Protein AF-A0A7J7HXK5-F1 (afdb_monomer)

Nearest PDB structures (foldseek):
  7eot-assembly1_D  TM=5.877E-01  e=2.322E+00  Homo sapiens
  8jj2-assembly1_D  TM=6.488E-01  e=3.991E+00  Homo sapiens
  2m4i-assembly1_A  TM=3.511E-01  e=3.257E+00  Bacillus subtilis subsp. subtilis str. 168

Secondary structure (DSSP, 8-state):
---------EEEEEE-SSHHHHHHHHHHIIIIIIHH----EEEEEE-PPPPPEEEEEPTTS-EEEEE----

Mean predicted aligned error: 13.75 Å

pLDDT: mean 72.07, std 14.84, range [40.38, 91.81]

Radius of gyration: 21.78 Å; Cα contacts (8 Å, |Δi|>4): 73; chains: 1; bounding box: 65×34×43 Å

Foldseek 3Di:
DDPPPPDAAEAEQEAEPDPVRVVVVVCCCVCPCVVPVGNHHYHYHYDDDDQDFDFDQDPVRDTDTDRPDPD

Solvent-accessible surface area (backbone atoms only — not comparable to full-atom values): 4690 Å² total; per-residue (Å²): 132,84,80,74,75,77,69,77,52,72,46,80,47,81,33,51,93,47,68,69,39,52,50,52,48,54,49,46,47,54,62,52,52,66,68,58,76,55,89,56,47,79,44,79,44,74,61,73,80,79,77,73,68,49,72,49,69,48,101,83,74,50,80,45,76,44,77,75,74,82,129

Structure (mmCIF, N/CA/C/O backbone):
data_AF-A0A7J7HXK5-F1
#
_entry.id   AF-A0A7J7HXK5-F1
#
loop_
_atom_site.group_PDB
_atom_site.id
_atom_site.type_symbol
_atom_site.label_atom_id
_atom_site.label_alt_id
_atom_site.label_comp_id
_atom_site.label_asym_id
_atom_site.label_entity_id
_atom_site.label_seq_id
_atom_site.pdbx_PDB_ins_code
_atom_site.Cartn_x
_atom_site.Cartn_y
_atom_site.Cartn_z
_atom_site.occupancy
_atom_site.B_iso_or_equiv
_atom_site.auth_seq_id
_atom_site.auth_comp_id
_atom_site.auth_asym_id
_atom_site.auth_at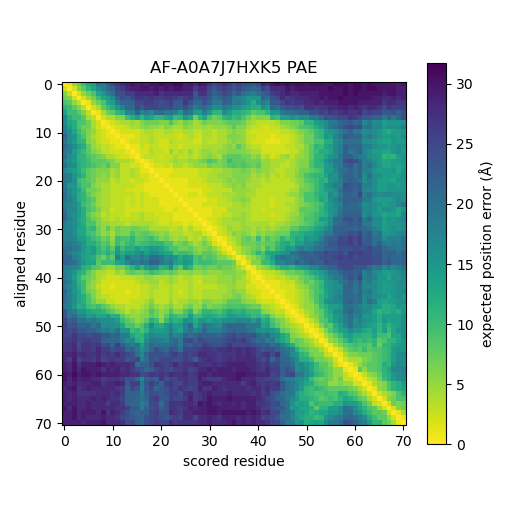om_id
_atom_site.pdbx_PDB_model_num
ATOM 1 N N . MET A 1 1 ? -37.083 0.436 9.973 1.00 40.38 1 MET A N 1
ATOM 2 C CA . MET A 1 1 ? -35.803 1.105 9.661 1.00 40.38 1 MET A CA 1
ATOM 3 C C . MET A 1 1 ? -34.753 0.014 9.566 1.00 40.38 1 MET A C 1
ATOM 5 O O . MET A 1 1 ? -34.436 -0.579 10.586 1.00 40.38 1 MET A O 1
ATOM 9 N N . ALA A 1 2 ? -34.354 -0.365 8.350 1.00 41.09 2 ALA A N 1
ATOM 10 C CA . ALA A 1 2 ? -33.397 -1.447 8.145 1.00 41.09 2 ALA A CA 1
ATOM 11 C C . ALA A 1 2 ? -32.043 -1.023 8.724 1.00 41.09 2 ALA A C 1
ATOM 13 O O . ALA A 1 2 ? -31.467 -0.033 8.276 1.00 41.09 2 ALA A O 1
ATOM 14 N N . GLY A 1 3 ? -31.572 -1.740 9.745 1.00 49.19 3 GLY A N 1
ATOM 15 C CA . GLY A 1 3 ? -30.197 -1.627 10.204 1.00 49.19 3 GLY A CA 1
ATOM 16 C C . GLY A 1 3 ? -29.299 -2.067 9.059 1.00 49.19 3 GLY A C 1
ATOM 17 O O . GLY A 1 3 ? -29.218 -3.253 8.756 1.00 49.19 3 GLY A O 1
ATOM 18 N N . CYS A 1 4 ? -28.690 -1.103 8.374 1.00 49.12 4 CYS A N 1
ATOM 19 C CA . CYS A 1 4 ? -27.593 -1.379 7.466 1.00 49.12 4 CYS A CA 1
ATOM 20 C C . CYS A 1 4 ? -26.418 -1.764 8.363 1.00 49.12 4 CYS A C 1
ATOM 22 O O . CYS A 1 4 ? -25.717 -0.899 8.885 1.00 49.12 4 CYS A O 1
ATOM 24 N N . GLU A 1 5 ? -26.299 -3.057 8.652 1.00 55.69 5 GLU A N 1
ATOM 25 C CA . GLU A 1 5 ? -25.136 -3.616 9.320 1.00 55.69 5 GLU A CA 1
ATOM 26 C C . GLU A 1 5 ? -23.926 -3.187 8.489 1.00 55.69 5 GLU A C 1
ATOM 28 O O . GLU A 1 5 ? -23.816 -3.528 7.308 1.00 55.69 5 GLU A O 1
ATOM 33 N N . ALA A 1 6 ? -23.106 -2.299 9.056 1.00 60.56 6 ALA A N 1
ATOM 34 C CA . ALA A 1 6 ? -21.987 -1.692 8.360 1.00 60.56 6 ALA A CA 1
ATOM 35 C C . ALA A 1 6 ? -21.002 -2.805 8.005 1.00 60.56 6 ALA A C 1
ATOM 37 O O . ALA A 1 6 ? -20.192 -3.222 8.829 1.00 60.56 6 ALA A O 1
ATOM 38 N N . LYS A 1 7 ? -21.134 -3.328 6.783 1.00 64.06 7 LYS A N 1
ATOM 39 C CA . LYS A 1 7 ? -20.240 -4.321 6.199 1.00 64.06 7 LYS A CA 1
ATOM 40 C C . LYS A 1 7 ? -18.811 -3.857 6.454 1.00 64.06 7 LYS A C 1
ATOM 42 O O . LYS A 1 7 ? -18.478 -2.737 6.068 1.00 64.06 7 LYS A O 1
ATOM 47 N N . GLU A 1 8 ? -18.014 -4.691 7.126 1.00 69.31 8 GLU A N 1
ATOM 48 C CA . GLU A 1 8 ? -16.621 -4.384 7.467 1.00 69.31 8 GLU A CA 1
ATOM 49 C C . GLU A 1 8 ? -15.923 -3.726 6.276 1.00 69.31 8 GLU A C 1
ATOM 51 O O . GLU A 1 8 ? -15.847 -4.298 5.179 1.00 69.31 8 GLU A O 1
ATOM 56 N N . ARG A 1 9 ? -15.459 -2.491 6.469 1.00 76.56 9 ARG A N 1
ATOM 57 C CA . ARG A 1 9 ? -14.832 -1.737 5.396 1.00 76.56 9 ARG A CA 1
ATOM 58 C C . ARG A 1 9 ? -13.412 -2.257 5.223 1.00 76.56 9 ARG A C 1
ATOM 60 O O . ARG A 1 9 ? -12.607 -2.261 6.153 1.00 76.56 9 ARG A O 1
ATOM 67 N N . ARG A 1 10 ? -13.105 -2.709 4.010 1.00 83.38 10 ARG A N 1
ATOM 68 C CA . ARG A 1 10 ? -11.759 -3.138 3.621 1.00 83.38 10 ARG A CA 1
ATOM 69 C C . ARG A 1 10 ? -11.167 -2.092 2.694 1.00 83.38 10 ARG A C 1
ATOM 71 O O . ARG A 1 10 ? -11.813 -1.709 1.720 1.00 83.38 10 ARG A O 1
ATOM 78 N N . ILE A 1 11 ? -9.964 -1.633 3.008 1.00 85.38 11 ILE A N 1
ATOM 79 C CA . ILE A 1 11 ? -9.266 -0.580 2.272 1.00 85.38 11 ILE A CA 1
ATOM 80 C C . ILE A 1 11 ? -7.996 -1.197 1.701 1.00 85.38 11 ILE A C 1
ATOM 82 O O . ILE A 1 11 ? -7.161 -1.692 2.452 1.00 85.38 11 ILE A O 1
ATOM 86 N N . LEU A 1 12 ? -7.864 -1.190 0.378 1.00 86.56 12 LEU A N 1
ATOM 87 C CA . LEU A 1 12 ? -6.662 -1.651 -0.311 1.00 86.56 12 LEU A CA 1
ATOM 88 C C . LEU A 1 12 ? -5.806 -0.436 -0.674 1.00 86.56 12 LEU A C 1
ATOM 90 O O . LEU A 1 12 ? -6.300 0.478 -1.330 1.00 86.56 12 LEU A O 1
ATOM 94 N N . VAL A 1 13 ? -4.536 -0.442 -0.277 1.00 88.62 13 VAL A N 1
ATOM 95 C CA . VAL A 1 13 ? -3.571 0.610 -0.619 1.00 88.62 13 VAL A CA 1
ATOM 96 C C . VAL A 1 13 ? -2.409 -0.031 -1.361 1.00 88.62 13 VAL A C 1
ATOM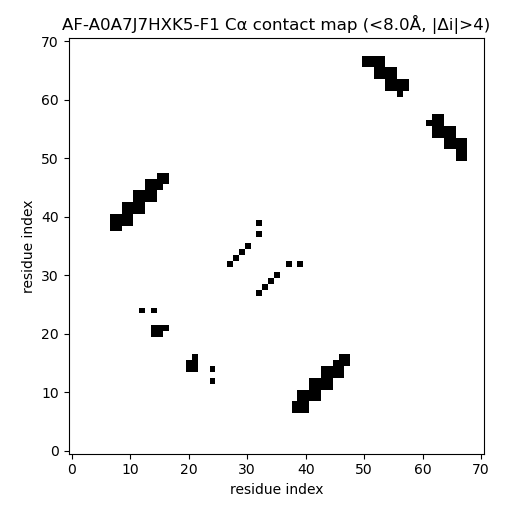 98 O O . VAL A 1 13 ? -1.734 -0.905 -0.820 1.00 88.62 13 VAL A O 1
ATOM 101 N N . ALA A 1 14 ? -2.203 0.373 -2.612 1.00 89.88 14 ALA A N 1
ATOM 102 C CA . ALA A 1 14 ? -1.041 -0.029 -3.388 1.00 89.88 14 ALA A CA 1
ATOM 103 C C . ALA A 1 14 ? 0.094 0.970 -3.147 1.00 89.88 14 ALA A C 1
ATOM 105 O O . ALA A 1 14 ? -0.121 2.171 -3.285 1.00 89.88 14 ALA A O 1
ATOM 106 N N . VAL A 1 15 ? 1.269 0.471 -2.776 1.00 90.00 15 VAL A N 1
ATOM 107 C CA . VAL A 1 15 ? 2.471 1.267 -2.511 1.00 90.00 15 VAL A CA 1
ATOM 108 C C . VAL A 1 15 ? 3.662 0.698 -3.273 1.00 90.00 15 VAL A C 1
ATOM 110 O O . VAL A 1 15 ? 3.750 -0.509 -3.492 1.00 90.00 15 VAL A O 1
ATOM 113 N N . ASP A 1 16 ? 4.587 1.557 -3.660 1.00 88.94 16 ASP A N 1
ATOM 114 C CA . ASP A 1 16 ? 5.900 1.205 -4.200 1.00 88.94 16 ASP A CA 1
ATOM 115 C C . ASP A 1 16 ? 6.999 1.755 -3.270 1.00 88.94 16 ASP A C 1
ATOM 117 O O . ASP A 1 16 ? 6.715 2.227 -2.167 1.00 88.94 16 ASP A O 1
ATOM 121 N N . GLU A 1 17 ? 8.263 1.642 -3.676 1.00 85.00 17 GLU A N 1
ATOM 122 C CA . GLU A 1 17 ? 9.415 2.117 -2.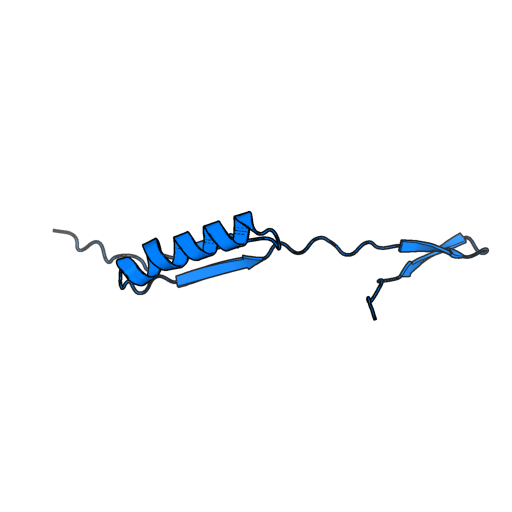891 1.00 85.00 17 GLU A CA 1
ATOM 123 C C . GLU A 1 17 ? 9.633 3.640 -3.006 1.00 85.00 17 GLU A C 1
ATOM 125 O O . GLU A 1 17 ? 10.607 4.169 -2.473 1.00 85.00 17 GLU A O 1
ATOM 130 N N . GLY A 1 18 ? 8.740 4.361 -3.693 1.00 87.25 18 GLY A N 1
ATOM 131 C CA . GLY A 1 18 ? 8.836 5.804 -3.873 1.00 87.25 18 GLY A CA 1
ATOM 132 C C . GLY A 1 18 ? 8.464 6.591 -2.615 1.00 87.25 18 GLY A C 1
ATOM 133 O O . GLY A 1 18 ? 7.538 6.240 -1.878 1.00 87.25 18 GLY A O 1
ATOM 134 N N . GLU A 1 19 ? 9.141 7.721 -2.401 1.00 88.81 19 GLU A N 1
ATOM 135 C CA . GLU A 1 19 ? 8.863 8.625 -1.274 1.00 88.81 19 GLU A CA 1
ATOM 136 C C . GLU A 1 19 ? 7.424 9.161 -1.300 1.00 88.81 19 GLU A C 1
ATOM 138 O O . GLU A 1 19 ? 6.749 9.199 -0.270 1.00 88.81 19 GLU A O 1
ATOM 143 N N . GLU A 1 20 ? 6.915 9.478 -2.491 1.00 90.12 20 GLU A N 1
ATOM 144 C CA . GLU A 1 20 ? 5.538 9.949 -2.699 1.00 90.12 20 GLU A CA 1
ATOM 145 C C . GLU A 1 20 ? 4.498 8.920 -2.231 1.00 90.12 20 GLU A C 1
ATOM 147 O O . GLU A 1 20 ? 3.484 9.249 -1.609 1.00 90.12 20 GLU A O 1
ATOM 152 N N . SER A 1 21 ? 4.787 7.644 -2.479 1.00 88.50 21 SER A N 1
ATOM 153 C CA . SER A 1 21 ? 3.962 6.504 -2.078 1.00 88.50 21 SER A CA 1
ATOM 154 C C . SER A 1 21 ? 3.910 6.365 -0.560 1.00 88.50 21 SER A C 1
ATOM 156 O O . SER A 1 21 ? 2.843 6.182 0.032 1.00 88.50 21 SER A O 1
ATOM 158 N N . MET A 1 22 ? 5.063 6.532 0.093 1.00 90.00 22 MET A N 1
ATOM 159 C CA . MET A 1 22 ? 5.187 6.483 1.548 1.00 90.00 22 MET A CA 1
ATOM 160 C C . MET A 1 22 ? 4.474 7.660 2.227 1.00 90.00 22 MET A C 1
ATOM 162 O O . MET A 1 22 ? 3.827 7.492 3.270 1.00 90.00 22 MET A O 1
ATOM 166 N N . TYR A 1 23 ? 4.545 8.848 1.624 1.00 91.81 23 TYR A 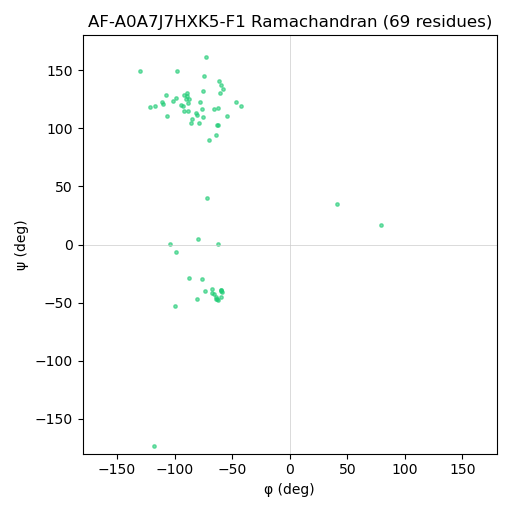N 1
ATOM 167 C CA . TYR A 1 23 ? 3.809 10.018 2.091 1.00 91.81 23 TYR A CA 1
ATOM 168 C C . TYR A 1 23 ? 2.292 9.805 1.975 1.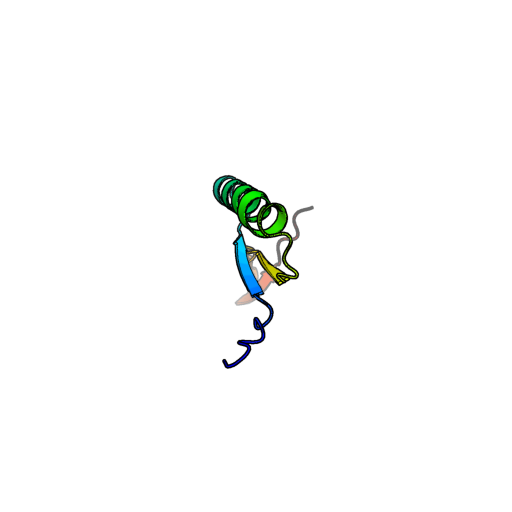00 91.81 23 TYR A C 1
ATOM 170 O O . TYR A 1 23 ? 1.559 10.011 2.949 1.00 91.81 23 TYR A O 1
ATOM 178 N N . GLY A 1 24 ? 1.820 9.300 0.830 1.00 88.81 24 GLY A N 1
ATOM 179 C CA . GLY A 1 24 ? 0.414 8.951 0.616 1.00 88.81 24 GLY A CA 1
ATOM 180 C C . GLY A 1 24 ? -0.100 7.911 1.617 1.00 88.81 24 GLY A C 1
ATOM 181 O O . GLY A 1 24 ? -1.192 8.068 2.172 1.00 88.81 24 GLY A O 1
ATOM 182 N N . LEU A 1 25 ? 0.710 6.893 1.925 1.00 89.81 25 LEU A N 1
ATOM 183 C CA . LEU A 1 25 ? 0.396 5.896 2.949 1.00 89.81 25 LEU A CA 1
ATOM 184 C C . LEU A 1 25 ? 0.284 6.530 4.339 1.00 89.81 25 LEU A C 1
ATOM 186 O O . LEU A 1 25 ? -0.686 6.279 5.054 1.00 89.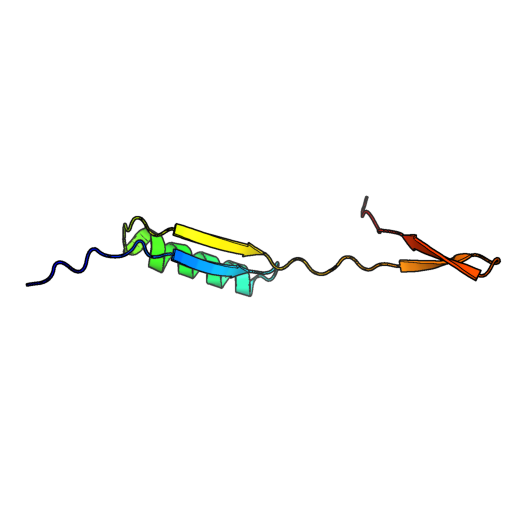81 25 LEU A O 1
ATOM 190 N N . SER A 1 26 ? 1.243 7.378 4.710 1.00 89.25 26 SER A N 1
ATOM 191 C CA . SER A 1 26 ? 1.252 8.066 6.006 1.00 89.25 26 SER A CA 1
ATOM 192 C C . SER A 1 26 ? 0.002 8.932 6.186 1.00 89.25 26 SER A C 1
ATOM 194 O O . SER A 1 26 ? -0.621 8.931 7.251 1.00 89.25 26 SER A O 1
ATOM 196 N N . TRP A 1 27 ? -0.426 9.615 5.121 1.00 8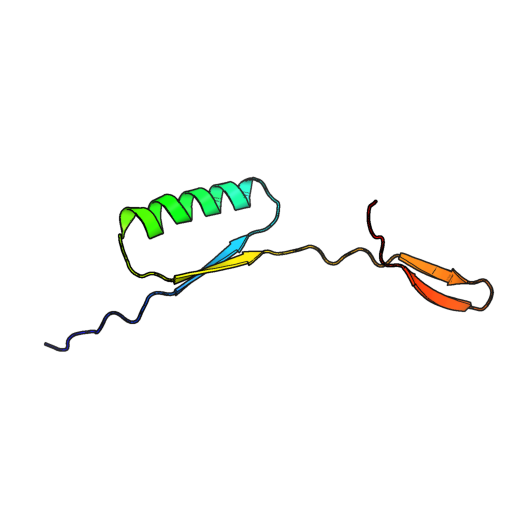8.88 27 TRP A N 1
ATOM 197 C CA . TRP A 1 27 ? -1.681 10.359 5.114 1.00 88.88 27 TRP A CA 1
ATOM 198 C C . TRP A 1 27 ? -2.895 9.433 5.273 1.00 88.88 27 TRP A C 1
ATOM 200 O O . TRP A 1 27 ? -3.773 9.721 6.090 1.00 88.88 27 TRP A O 1
ATOM 210 N N . CYS A 1 28 ? -2.933 8.306 4.554 1.00 86.69 28 CYS A N 1
ATOM 211 C CA . CYS A 1 28 ? -4.023 7.332 4.647 1.00 86.69 28 CYS A CA 1
ATOM 212 C C . CYS A 1 28 ? -4.172 6.766 6.065 1.00 86.69 28 CYS A C 1
ATOM 214 O O . CYS A 1 28 ? -5.284 6.702 6.585 1.00 86.69 28 CYS A O 1
ATOM 216 N N . LEU A 1 29 ? -3.069 6.394 6.718 1.00 85.75 29 LEU A N 1
ATOM 217 C CA . LEU A 1 29 ? -3.095 5.851 8.078 1.00 85.75 29 LEU A CA 1
ATOM 218 C C . LEU A 1 29 ? -3.648 6.874 9.079 1.00 85.75 29 LEU A C 1
ATOM 220 O O . LEU A 1 29 ? -4.559 6.560 9.849 1.00 85.75 29 LEU A O 1
ATOM 224 N N . ASN A 1 30 ? -3.152 8.112 9.024 1.00 85.62 30 ASN A N 1
ATOM 225 C CA . ASN A 1 30 ? -3.557 9.170 9.948 1.00 85.62 30 ASN A CA 1
ATOM 226 C C . ASN A 1 30 ? -5.019 9.596 9.756 1.00 85.62 30 ASN A C 1
ATOM 228 O O . ASN A 1 30 ? -5.743 9.792 10.730 1.00 85.62 30 ASN A O 1
ATOM 232 N N . ASN A 1 31 ? -5.479 9.727 8.511 1.00 81.75 31 ASN A N 1
ATOM 233 C CA . ASN A 1 31 ? -6.817 10.253 8.236 1.00 81.75 31 ASN A CA 1
ATOM 234 C C . ASN A 1 31 ? -7.901 9.175 8.245 1.00 81.75 31 ASN A C 1
ATOM 236 O O . ASN A 1 31 ? -9.051 9.477 8.551 1.00 81.75 31 ASN A O 1
ATOM 240 N N . ILE A 1 32 ? -7.566 7.929 7.907 1.00 76.75 32 ILE A N 1
ATOM 241 C CA . ILE A 1 32 ? -8.573 6.880 7.744 1.00 76.75 32 ILE A CA 1
ATOM 242 C C . ILE A 1 32 ? -8.643 5.994 8.989 1.00 76.75 32 ILE A C 1
ATOM 244 O O . ILE A 1 32 ? -9.720 5.853 9.560 1.00 76.75 32 ILE A O 1
ATOM 248 N N . LEU A 1 33 ? -7.516 5.448 9.457 1.00 72.38 33 LEU A N 1
ATOM 249 C CA . LEU A 1 33 ? -7.519 4.508 10.587 1.00 72.38 33 LEU A CA 1
ATOM 250 C C . LEU A 1 33 ? -7.600 5.215 11.940 1.00 72.38 33 LEU A C 1
ATOM 252 O O . LEU A 1 33 ? -8.404 4.838 12.789 1.00 72.38 33 LEU A O 1
ATOM 256 N N . VAL A 1 34 ? -6.785 6.253 12.144 1.00 69.69 34 VAL A N 1
ATOM 257 C CA . VAL A 1 34 ? -6.726 6.946 13.441 1.00 69.69 34 VAL A CA 1
ATOM 258 C C . VAL A 1 34 ? -7.972 7.807 13.661 1.00 69.69 34 VAL A C 1
ATOM 260 O O . VAL A 1 34 ? -8.523 7.822 14.760 1.00 69.69 34 VAL A O 1
ATOM 263 N N . SER A 1 35 ? -8.463 8.485 12.619 1.00 63.31 35 SER A N 1
ATOM 264 C CA . SER A 1 35 ? -9.613 9.386 12.759 1.00 63.31 35 SER A CA 1
ATOM 265 C C . SER A 1 35 ? -10.958 8.670 12.859 1.00 63.31 35 SER A C 1
ATOM 267 O O . SER A 1 35 ? -11.871 9.234 13.461 1.00 63.31 35 SER A O 1
ATOM 269 N N . GLN A 1 36 ? -11.128 7.486 12.258 1.00 64.50 36 GLN A N 1
ATOM 270 C CA . GLN A 1 36 ? -12.443 6.830 12.217 1.00 64.50 36 GLN A CA 1
ATOM 271 C C . GLN A 1 36 ? -12.633 5.749 13.286 1.00 64.50 36 GLN A C 1
ATOM 273 O O . GLN A 1 36 ? -13.759 5.278 13.431 1.00 64.50 36 GLN A O 1
ATOM 278 N N . ASN A 1 37 ? -11.585 5.401 14.056 1.00 59.84 37 ASN A N 1
ATOM 279 C CA . ASN A 1 37 ? -11.604 4.409 15.151 1.00 59.84 37 ASN A CA 1
ATOM 280 C C . ASN A 1 37 ? -12.438 3.158 14.800 1.00 59.84 37 ASN A C 1
ATOM 282 O O . ASN A 1 37 ? -13.173 2.591 15.611 1.00 59.84 37 ASN A O 1
ATOM 286 N N . SER A 1 38 ? -12.390 2.797 13.521 1.00 62.41 38 SER A N 1
ATOM 287 C CA . SER A 1 38 ? -13.231 1.800 12.891 1.00 62.41 38 SER A CA 1
ATOM 288 C C . SER A 1 38 ? -12.452 0.495 12.823 1.00 62.41 38 SER A C 1
ATOM 290 O O . SER A 1 38 ? -11.226 0.483 12.709 1.00 62.41 38 SER A O 1
ATOM 292 N N . LYS A 1 39 ? -13.159 -0.637 12.880 1.00 70.62 39 LYS A N 1
ATOM 293 C CA . LYS A 1 39 ? -12.586 -1.978 12.653 1.00 70.62 39 LYS A CA 1
ATOM 294 C C . LYS A 1 39 ? -12.251 -2.199 11.168 1.00 70.62 39 LYS A C 1
ATOM 296 O O . LYS A 1 39 ? -12.530 -3.258 10.610 1.00 70.62 39 LYS A O 1
ATOM 301 N N . ASP A 1 40 ? -11.718 -1.177 10.509 1.00 76.75 40 ASP A N 1
ATOM 302 C CA . ASP A 1 40 ? -11.429 -1.203 9.087 1.00 76.75 40 ASP A CA 1
ATOM 303 C C . ASP A 1 40 ? -10.174 -2.043 8.857 1.00 76.75 40 ASP A C 1
ATOM 305 O O . ASP A 1 40 ? -9.157 -1.906 9.539 1.00 76.75 40 ASP A O 1
ATOM 309 N N . THR A 1 41 ? -10.250 -2.951 7.890 1.00 79.88 41 THR A N 1
ATOM 310 C CA . THR A 1 41 ? -9.113 -3.802 7.534 1.00 79.88 41 THR A CA 1
ATOM 311 C C . THR A 1 41 ? -8.325 -3.128 6.421 1.00 79.88 41 THR A C 1
ATOM 313 O O . THR A 1 41 ? -8.833 -2.988 5.305 1.00 79.88 41 THR A O 1
ATOM 316 N N . LEU A 1 42 ? -7.085 -2.731 6.711 1.00 85.38 42 LEU A N 1
ATOM 317 C CA . LEU A 1 42 ? -6.156 -2.226 5.705 1.00 85.38 42 LEU A CA 1
ATOM 318 C C . LEU A 1 42 ? -5.386 -3.389 5.073 1.00 85.38 42 LEU A C 1
ATOM 320 O O . LEU A 1 42 ? -4.733 -4.167 5.765 1.00 85.38 42 LEU A O 1
ATOM 324 N N . ILE A 1 43 ? -5.443 -3.486 3.751 1.00 87.75 43 ILE A N 1
ATOM 325 C CA . ILE A 1 43 ? -4.666 -4.432 2.956 1.00 87.75 43 ILE A CA 1
ATOM 326 C C . ILE A 1 43 ? -3.633 -3.614 2.185 1.00 87.75 43 ILE A C 1
ATOM 328 O O . ILE A 1 43 ? -3.994 -2.726 1.414 1.00 87.75 43 ILE A O 1
ATOM 332 N N . LEU A 1 44 ? -2.351 -3.901 2.397 1.00 89.75 44 LEU A N 1
ATOM 333 C CA . LEU A 1 44 ? -1.255 -3.211 1.725 1.00 89.75 44 LEU A CA 1
ATOM 334 C C . LEU A 1 44 ? -0.721 -4.083 0.586 1.00 89.75 44 LEU A C 1
ATOM 336 O O . LEU A 1 44 ? -0.310 -5.222 0.813 1.00 89.75 44 LEU A O 1
ATOM 340 N N . LEU A 1 45 ? -0.721 -3.550 -0.633 1.00 90.44 45 LEU A N 1
ATOM 341 C CA . LEU A 1 45 ? -0.1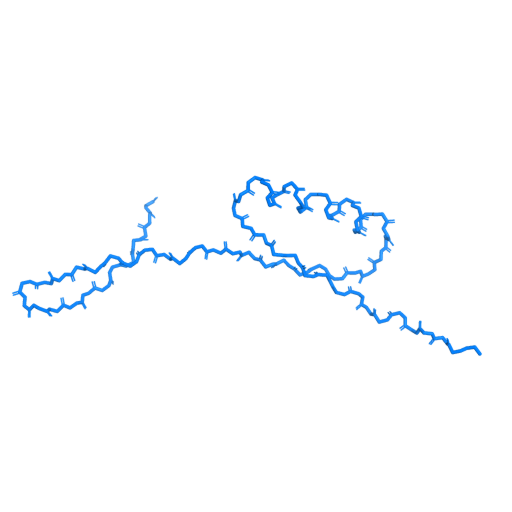36 -4.189 -1.806 1.00 90.44 45 LEU A CA 1
ATOM 342 C C . LEU A 1 45 ? 1.162 -3.468 -2.164 1.00 90.44 45 LEU A C 1
ATOM 344 O O . LEU A 1 45 ? 1.128 -2.340 -2.634 1.00 90.44 45 LEU A O 1
ATOM 348 N N . CYS A 1 46 ? 2.302 -4.122 -1.964 1.00 87.88 46 CYS A N 1
ATOM 349 C CA . CYS A 1 46 ? 3.594 -3.556 -2.335 1.00 87.88 46 CYS A CA 1
ATOM 350 C C . CYS A 1 46 ? 3.985 -3.990 -3.755 1.00 87.88 46 CYS A C 1
ATOM 352 O O . CYS A 1 46 ? 4.123 -5.187 -4.027 1.00 87.88 46 CYS A O 1
ATOM 354 N N . ALA A 1 47 ? 4.162 -3.028 -4.659 1.00 84.81 47 ALA A N 1
ATOM 355 C CA . ALA A 1 47 ? 4.675 -3.260 -5.998 1.00 84.81 47 ALA A CA 1
ATOM 356 C C . ALA A 1 47 ? 6.198 -3.425 -5.937 1.00 84.81 47 ALA A C 1
ATOM 358 O O . ALA A 1 47 ? 6.934 -2.453 -5.787 1.00 84.81 47 ALA A O 1
ATOM 359 N N . LYS A 1 48 ? 6.675 -4.667 -6.070 1.00 81.06 48 LYS A N 1
ATOM 360 C CA . LYS A 1 48 ? 8.099 -4.936 -6.293 1.00 81.06 48 LYS A CA 1
ATOM 361 C C . LYS A 1 48 ? 8.392 -5.008 -7.790 1.00 81.06 48 LYS A C 1
ATOM 363 O O . LYS A 1 48 ? 7.713 -5.773 -8.483 1.00 81.06 48 LYS A O 1
ATOM 368 N N . PRO A 1 49 ? 9.398 -4.274 -8.299 1.00 73.06 49 PRO A N 1
ATOM 369 C CA . PRO A 1 49 ? 9.798 -4.400 -9.689 1.00 73.06 49 PRO A CA 1
ATOM 370 C C . PRO A 1 49 ? 10.273 -5.838 -9.973 1.00 73.06 49 PRO A C 1
ATOM 372 O O . PRO A 1 49 ? 10.922 -6.460 -9.123 1.00 73.06 49 PRO A O 1
ATOM 375 N N . PRO A 1 50 ? 9.942 -6.406 -11.147 1.00 70.06 50 PRO A N 1
ATOM 376 C CA . PRO A 1 50 ? 10.430 -7.721 -11.530 1.00 70.06 50 PRO A CA 1
ATOM 377 C C . PRO A 1 50 ? 11.957 -7.694 -11.589 1.00 70.06 50 PRO A C 1
ATOM 379 O O . PRO A 1 50 ? 12.552 -6.802 -12.194 1.00 70.06 50 PRO A O 1
ATOM 382 N N . ARG A 1 51 ? 12.595 -8.673 -10.938 1.00 69.25 51 ARG A N 1
ATOM 383 C CA . ARG A 1 51 ? 14.058 -8.763 -10.905 1.00 69.25 51 ARG A CA 1
ATOM 384 C C . ARG A 1 51 ? 14.587 -8.857 -12.341 1.00 69.25 51 ARG A C 1
ATOM 386 O O . ARG A 1 51 ? 14.055 -9.668 -13.105 1.00 69.25 51 ARG A O 1
ATOM 393 N N . PRO A 1 52 ? 15.622 -8.087 -12.714 1.00 60.88 52 PRO A N 1
ATOM 394 C CA . PRO A 1 52 ? 16.216 -8.206 -14.035 1.00 60.88 52 PRO A CA 1
ATOM 395 C C . PRO A 1 52 ? 16.790 -9.616 -14.200 1.00 60.88 52 PRO A C 1
ATOM 397 O O . PRO A 1 52 ? 17.675 -10.036 -13.455 1.00 60.88 52 PRO A O 1
ATOM 400 N N . ILE A 1 53 ? 16.256 -10.367 -15.165 1.00 64.69 53 ILE A N 1
ATOM 401 C CA . ILE A 1 53 ? 16.811 -11.659 -15.565 1.00 64.69 53 ILE A CA 1
ATOM 402 C C . ILE A 1 53 ? 17.893 -11.354 -16.592 1.00 64.69 53 ILE A C 1
ATOM 404 O O . ILE A 1 53 ? 17.590 -11.027 -17.741 1.00 64.69 53 ILE A O 1
ATOM 408 N N . TYR A 1 54 ? 19.158 -11.447 -16.185 1.00 63.25 54 TYR A N 1
ATOM 409 C CA . TYR A 1 54 ? 20.248 -11.400 -17.148 1.00 63.25 54 TYR A CA 1
ATOM 410 C C . TYR A 1 54 ? 20.307 -12.754 -17.854 1.00 63.25 54 TYR A C 1
ATOM 412 O O . TYR A 1 54 ? 20.508 -13.795 -17.221 1.00 63.25 54 TYR A O 1
ATOM 420 N N . THR A 1 55 ? 20.070 -12.747 -19.164 1.00 62.31 55 THR A N 1
ATOM 421 C CA . THR A 1 55 ? 20.236 -13.940 -19.992 1.00 62.31 55 THR A CA 1
ATOM 422 C C . THR A 1 55 ? 21.698 -14.017 -20.402 1.00 62.31 55 THR A C 1
ATOM 424 O O . THR A 1 55 ? 22.181 -13.215 -21.198 1.00 62.31 55 THR A O 1
ATOM 427 N N . SER A 1 56 ? 22.431 -14.970 -19.833 1.00 64.31 56 SER A N 1
ATOM 428 C CA . SER A 1 56 ? 23.730 -15.353 -20.370 1.00 64.31 56 SER A CA 1
ATOM 429 C C . SER A 1 56 ? 23.507 -16.475 -21.385 1.00 64.31 56 SER A C 1
ATOM 431 O O . SER A 1 56 ? 22.842 -17.476 -21.102 1.00 64.31 56 SER A O 1
ATOM 433 N N . VAL A 1 57 ? 24.007 -16.276 -22.608 1.00 63.88 57 VAL A N 1
ATOM 434 C CA . VAL A 1 57 ? 24.058 -17.329 -23.626 1.00 63.88 57 VAL A CA 1
ATOM 435 C C . VAL A 1 57 ? 25.437 -17.971 -23.551 1.00 63.88 57 VAL A C 1
ATOM 437 O O . VAL A 1 57 ? 26.455 -17.287 -23.677 1.00 63.88 57 VAL A O 1
ATOM 440 N N . ASP A 1 58 ? 25.492 -19.273 -23.276 1.00 62.56 58 ASP A N 1
ATOM 441 C CA . ASP A 1 58 ? 26.764 -19.990 -23.326 1.00 62.56 58 ASP A CA 1
ATOM 442 C C . ASP A 1 58 ? 27.211 -20.183 -24.791 1.00 62.56 58 ASP A C 1
ATOM 444 O O . ASP A 1 58 ? 26.412 -20.110 -25.728 1.00 62.56 58 ASP A O 1
ATOM 448 N N . GLY A 1 59 ? 28.500 -20.461 -25.023 1.00 61.41 59 GLY A N 1
ATOM 449 C CA . GLY A 1 59 ? 29.042 -20.722 -26.369 1.00 61.41 59 GLY A CA 1
ATOM 450 C C . GLY A 1 59 ? 28.454 -21.959 -27.074 1.00 61.41 59 GLY A C 1
ATOM 451 O O . GLY A 1 59 ? 28.855 -22.284 -28.189 1.00 61.41 59 GLY A O 1
ATOM 452 N N . LYS A 1 60 ? 27.512 -22.663 -26.428 1.00 63.28 60 LYS A N 1
ATOM 453 C CA . LYS A 1 60 ? 26.749 -23.806 -26.943 1.00 63.28 60 LYS A CA 1
ATOM 454 C C . LYS A 1 60 ? 25.310 -23.405 -27.322 1.00 63.28 60 LYS A C 1
ATOM 456 O O . LYS A 1 60 ? 24.562 -24.262 -27.790 1.00 63.28 60 LYS A O 1
ATOM 461 N N . GLY A 1 61 ? 24.930 -22.132 -27.164 1.00 57.25 61 GLY A N 1
ATOM 462 C CA . GLY A 1 61 ? 23.604 -21.604 -27.490 1.00 57.25 61 GLY A CA 1
ATOM 463 C C . GLY A 1 61 ? 22.532 -21.905 -26.439 1.00 57.25 61 GLY A C 1
ATOM 464 O O . GLY A 1 61 ? 21.342 -21.831 -26.743 1.00 57.25 61 GLY A O 1
ATOM 465 N N . ARG A 1 62 ? 22.916 -22.282 -25.214 1.00 55.97 62 ARG A N 1
ATOM 466 C CA . ARG A 1 62 ? 21.988 -22.527 -24.106 1.00 55.97 62 ARG A CA 1
ATOM 467 C C . ARG A 1 62 ? 21.750 -21.225 -23.348 1.00 55.97 62 ARG A C 1
ATOM 469 O O . ARG A 1 62 ? 22.689 -20.527 -22.976 1.00 55.97 62 ARG A O 1
ATOM 476 N N . ILE A 1 63 ? 20.476 -20.927 -23.121 1.00 61.53 63 ILE A N 1
ATOM 477 C CA . ILE A 1 63 ? 20.008 -19.772 -22.353 1.00 61.53 63 ILE A CA 1
ATOM 478 C C . ILE A 1 63 ? 19.919 -20.170 -20.881 1.00 61.53 63 ILE A C 1
ATOM 480 O O . ILE A 1 63 ? 19.096 -21.012 -20.520 1.00 61.53 63 ILE A O 1
ATOM 484 N N . PHE A 1 64 ? 20.747 -19.561 -20.034 1.00 58.66 64 PHE A N 1
ATOM 485 C CA . PHE A 1 64 ? 20.640 -19.678 -18.582 1.00 58.66 64 PH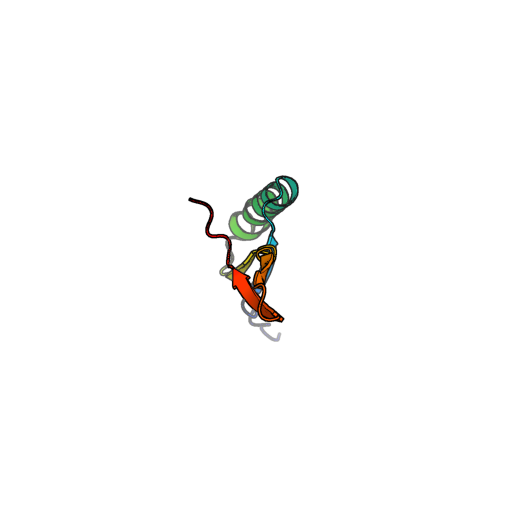E A CA 1
ATOM 486 C C . PHE A 1 64 ? 20.198 -18.327 -18.010 1.00 58.66 64 PHE A C 1
ATOM 488 O O . PHE A 1 64 ? 20.827 -17.296 -18.246 1.00 58.66 64 PHE A O 1
ATOM 495 N N . GLY A 1 65 ? 19.077 -18.314 -17.285 1.00 57.12 65 GLY A N 1
ATOM 496 C CA . GLY A 1 65 ? 18.639 -17.132 -16.546 1.00 57.12 65 GLY A CA 1
ATOM 497 C C . GLY A 1 65 ? 19.384 -17.060 -15.219 1.00 57.12 65 GLY A C 1
ATOM 498 O O . GLY A 1 65 ? 19.170 -17.913 -14.358 1.00 57.12 65 GLY A O 1
ATOM 499 N N . GLN A 1 66 ? 20.251 -16.064 -15.036 1.00 59.53 66 GLN A N 1
ATOM 500 C CA . GLN A 1 66 ? 20.824 -15.778 -13.721 1.00 59.53 66 GLN A CA 1
ATOM 501 C C . GLN A 1 66 ? 19.900 -14.814 -12.972 1.00 59.53 66 GLN A C 1
ATOM 503 O O . GLN A 1 66 ? 19.608 -13.715 -13.443 1.00 59.53 66 GLN A O 1
ATOM 508 N N . ILE A 1 67 ? 19.435 -15.233 -11.793 1.00 56.12 67 ILE A N 1
ATOM 509 C CA . ILE A 1 67 ? 18.851 -14.324 -10.805 1.00 56.12 67 ILE A CA 1
ATOM 510 C C . ILE A 1 67 ? 20.035 -13.591 -10.177 1.00 56.12 67 ILE A C 1
ATOM 512 O O . ILE A 1 67 ? 20.813 -14.208 -9.451 1.00 56.12 67 ILE A O 1
ATOM 516 N N . CYS A 1 68 ? 20.190 -12.296 -10.458 1.00 47.81 68 CYS A N 1
ATOM 517 C CA . CYS A 1 68 ? 21.090 -11.458 -9.671 1.00 47.81 68 CYS A CA 1
ATOM 518 C C . CYS A 1 68 ? 20.548 -11.409 -8.236 1.00 47.81 68 CYS A C 1
ATOM 520 O O . CYS A 1 68 ? 19.537 -10.763 -7.959 1.00 47.81 68 CYS A O 1
ATOM 522 N N . LEU A 1 69 ? 21.170 -12.169 -7.336 1.00 47.47 69 LEU A N 1
ATOM 523 C CA . LEU A 1 69 ? 21.112 -11.901 -5.907 1.00 47.47 69 LEU A CA 1
ATOM 524 C C . LEU A 1 69 ? 22.147 -10.802 -5.670 1.00 47.47 69 LEU A C 1
ATOM 526 O O . LEU A 1 69 ? 23.334 -11.037 -5.887 1.00 47.47 69 LEU A O 1
ATOM 530 N N . GLU A 1 70 ? 21.695 -9.595 -5.329 1.00 50.66 70 GLU A N 1
ATOM 531 C CA . GLU A 1 70 ? 22.609 -8.584 -4.794 1.00 50.66 70 GLU A CA 1
ATOM 532 C C . GLU A 1 70 ? 23.257 -9.135 -3.505 1.00 50.66 70 GLU A C 1
ATOM 534 O O . GLU A 1 70 ? 22.561 -9.819 -2.744 1.00 50.66 70 GLU A O 1
ATOM 539 N N . PRO A 1 71 ? 24.576 -8.935 -3.311 1.00 45.62 71 PRO A N 1
ATOM 540 C CA . PRO A 1 71 ? 25.326 -9.443 -2.162 1.00 45.62 71 PRO A CA 1
ATOM 541 C C . PRO A 1 71 ? 25.000 -8.726 -0.846 1.00 45.62 71 PRO A C 1
ATOM 543 O O . PRO A 1 71 ? 24.637 -7.530 -0.884 1.00 45.62 71 PRO A O 1
#

Sequence (71 aa):
MAGCEAKERRILVAVDEGEESMYGLSWCLNNILVSQNSKDTLILLCAKPPRPIYTSVDGKGRIFGQICLEP

Organism: Camellia sinensis (NCBI:txid4442)